Protein AF-A0AAD8N9C3-F1 (afdb_monomer)

Mean predicted aligned error: 15.21 Å

Organism: Tagetes erecta (NCBI:txid13708)

InterPro domains:
  IPR021099 Plant organelle RNA recognition domain [PF11955] (2-70)
  IPR045040 PORR family [PTHR31476] (2-99)

Secondary structure (DSSP, 8-state):
--GGGGTTTTT--TTHHHHHHH-TTTEEEEEETTEEEEEEGGGEETTEESS--HHHHHHHHHHHHHHHHHHHHHHHHHHHHHHHHHHTT------------------------STTSHHHHHHHHHHHHH----

pLDDT: mean 74.78, std 17.86, range [31.55, 95.94]

Foldseek 3Di:
DDPVVCCVVVVNDPPNVVVCVVCVPQWDWDQDPNDIDIDGPVQDDVPHGPDDDPVNVVVVVVVVVLVVLQVVVVVVVVVVVVVVCVVVVVDDDDDDDDDDDDDDDPPPDDDPPGCVPPVNVVVSVCVVPVPDDD

Solvent-accessible surface area (backbone atoms only — not comparable to full-atom values): 8644 Å² total; per-residue (Å²): 137,65,74,77,79,44,29,75,83,68,70,47,61,95,59,47,71,58,53,49,70,75,41,58,88,51,44,46,77,45,77,55,95,89,43,78,47,78,43,59,50,85,50,36,62,83,95,42,64,72,75,71,52,71,69,53,53,52,51,51,54,50,50,51,54,53,52,52,54,48,54,52,51,53,52,54,51,51,53,53,52,52,50,52,38,60,75,68,65,65,74,77,84,77,84,86,82,86,90,80,92,73,93,74,79,86,82,77,84,88,72,77,81,46,73,76,35,71,66,53,32,50,51,51,54,44,58,74,70,64,68,70,76,134

Structure (mmCIF, N/CA/C/O backbone):
data_AF-A0AAD8N9C3-F1
#
_entry.id   AF-A0AAD8N9C3-F1
#
loop_
_atom_site.group_PDB
_atom_site.id
_atom_site.type_symbol
_atom_site.label_atom_id
_atom_site.label_alt_id
_atom_site.label_comp_id
_atom_site.label_asym_id
_atom_site.label_entity_id
_atom_site.label_seq_id
_atom_site.pdbx_PDB_ins_code
_atom_site.Cartn_x
_atom_site.Cartn_y
_atom_site.Cartn_z
_atom_site.occupancy
_atom_site.B_iso_or_equiv
_atom_site.auth_seq_id
_atom_site.auth_comp_id
_atom_site.auth_asym_id
_atom_site.auth_atom_id
_atom_site.pdbx_PDB_model_num
ATOM 1 N N . MET A 1 1 ? 12.281 7.939 3.004 1.00 51.22 1 MET A N 1
ATOM 2 C CA . MET A 1 1 ? 13.304 7.010 2.466 1.00 51.22 1 MET A CA 1
ATOM 3 C C . MET A 1 1 ? 13.494 7.283 0.982 1.00 51.22 1 MET A C 1
ATOM 5 O O . MET A 1 1 ? 12.493 7.450 0.300 1.00 51.22 1 MET A O 1
ATOM 9 N N . LYS A 1 2 ? 14.732 7.353 0.472 1.00 61.28 2 LYS A N 1
ATOM 10 C CA . LYS A 1 2 ? 14.985 7.456 -0.980 1.00 61.28 2 LYS A CA 1
ATOM 11 C C . LYS A 1 2 ? 15.145 6.051 -1.570 1.00 61.28 2 LYS A C 1
ATOM 13 O O . LYS A 1 2 ? 15.905 5.258 -1.023 1.00 61.28 2 LYS A O 1
ATOM 18 N N . LEU A 1 3 ? 14.498 5.777 -2.705 1.00 64.44 3 LEU A N 1
ATOM 19 C CA . LEU A 1 3 ? 14.579 4.497 -3.435 1.00 64.44 3 LEU A CA 1
ATOM 20 C C . LEU A 1 3 ? 16.031 4.063 -3.729 1.00 64.44 3 LEU A C 1
ATOM 22 O O . LEU A 1 3 ? 16.336 2.878 -3.790 1.00 64.44 3 LEU A O 1
ATOM 26 N N . GLY A 1 4 ? 16.951 5.030 -3.831 1.00 66.88 4 GLY A N 1
ATOM 27 C CA . GLY A 1 4 ? 18.382 4.788 -4.014 1.00 66.88 4 GLY A CA 1
ATOM 28 C C . GLY A 1 4 ? 19.054 3.956 -2.915 1.00 66.88 4 GLY A C 1
ATOM 29 O O . GLY A 1 4 ? 20.029 3.279 -3.216 1.00 66.88 4 GLY A O 1
ATOM 30 N N . HIS A 1 5 ? 18.539 3.972 -1.679 1.00 75.06 5 HIS A N 1
ATOM 31 C CA . HIS A 1 5 ? 19.138 3.223 -0.567 1.00 75.06 5 HIS A CA 1
ATOM 32 C C . HIS A 1 5 ? 18.880 1.718 -0.630 1.00 75.06 5 HIS A C 1
ATOM 34 O O . HIS A 1 5 ? 19.613 0.981 0.009 1.00 75.06 5 HIS A O 1
ATOM 40 N N . PHE A 1 6 ? 17.876 1.282 -1.396 1.00 72.88 6 PHE A N 1
ATOM 41 C CA . PHE A 1 6 ? 17.481 -0.125 -1.486 1.00 72.88 6 PHE A CA 1
ATOM 42 C C . PHE A 1 6 ? 17.798 -0.753 -2.845 1.00 72.88 6 PHE A C 1
ATOM 44 O O . PHE A 1 6 ? 17.250 -1.793 -3.206 1.00 72.88 6 PHE A O 1
ATOM 51 N N . LYS A 1 7 ? 18.648 -0.106 -3.654 1.00 78.50 7 LYS A N 1
ATOM 52 C CA . LYS A 1 7 ? 18.969 -0.614 -4.994 1.00 78.50 7 LYS A CA 1
ATOM 53 C C . LYS A 1 7 ? 19.575 -2.014 -4.947 1.00 78.50 7 LYS A C 1
ATOM 55 O O . LYS A 1 7 ? 19.265 -2.819 -5.812 1.00 78.50 7 LYS A O 1
ATOM 60 N N . ARG A 1 8 ? 20.413 -2.305 -3.949 1.00 80.25 8 ARG A N 1
ATOM 61 C CA . ARG A 1 8 ? 21.049 -3.618 -3.803 1.00 80.25 8 ARG A CA 1
ATOM 62 C C . ARG A 1 8 ? 20.043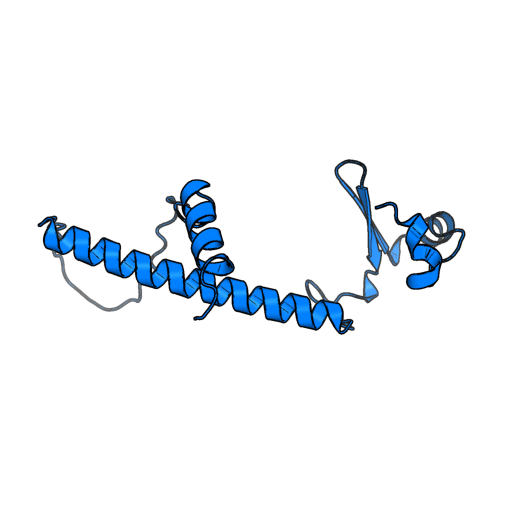 -4.662 -3.330 1.00 80.25 8 ARG A C 1
ATOM 64 O O . ARG A 1 8 ? 20.000 -5.755 -3.870 1.00 80.25 8 ARG A O 1
ATOM 71 N N . GLU A 1 9 ? 19.221 -4.297 -2.358 1.00 80.31 9 GLU A N 1
ATOM 72 C CA . GLU A 1 9 ? 18.236 -5.165 -1.720 1.00 80.31 9 GLU A CA 1
ATOM 73 C C . GLU A 1 9 ? 17.128 -5.571 -2.706 1.00 80.31 9 GLU A C 1
ATOM 75 O O . GLU A 1 9 ? 16.722 -6.728 -2.738 1.00 80.31 9 GLU A O 1
ATOM 80 N N . PHE A 1 10 ? 16.703 -4.652 -3.579 1.00 75.44 10 PHE A N 1
ATOM 81 C CA . PHE A 1 10 ? 15.730 -4.920 -4.644 1.00 75.44 10 PHE A CA 1
ATOM 82 C C . PHE A 1 10 ? 16.367 -5.295 -5.990 1.00 75.44 10 PHE A C 1
ATOM 84 O O . PHE A 1 10 ? 15.661 -5.354 -6.994 1.00 75.44 10 PHE A O 1
ATOM 91 N N . HIS A 1 11 ? 17.687 -5.513 -6.035 1.00 81.00 11 HIS A N 1
ATOM 92 C CA . HIS A 1 11 ? 18.432 -5.836 -7.261 1.00 81.00 11 HIS A CA 1
ATOM 93 C C . HIS A 1 11 ? 18.131 -4.875 -8.430 1.00 81.00 11 HIS A C 1
ATOM 95 O O . HIS A 1 11 ? 18.100 -5.259 -9.601 1.00 81.00 11 HIS A O 1
ATOM 101 N N . LEU A 1 12 ? 17.883 -3.600 -8.114 1.00 81.31 12 LEU A N 1
ATOM 102 C CA . LEU A 1 12 ? 17.512 -2.594 -9.097 1.00 81.31 12 LEU A CA 1
ATOM 103 C C . LEU A 1 12 ? 18.739 -2.167 -9.911 1.00 81.31 12 LEU A C 1
ATOM 105 O O . LEU A 1 12 ? 19.797 -1.894 -9.334 1.00 81.31 12 LEU A O 1
ATOM 109 N N . PRO A 1 13 ? 18.597 -1.992 -11.236 1.00 82.12 13 PRO A N 1
ATOM 110 C CA . PRO A 1 13 ? 19.678 -1.492 -12.071 1.00 82.12 13 PRO A CA 1
ATOM 111 C C . PRO A 1 13 ? 20.175 -0.122 -11.597 1.00 82.12 13 PRO A C 1
ATOM 113 O O . PRO A 1 13 ? 19.382 0.762 -11.251 1.00 82.12 13 PRO A O 1
ATOM 116 N N . GLU A 1 14 ? 21.489 0.117 -11.678 1.00 80.38 14 GLU A N 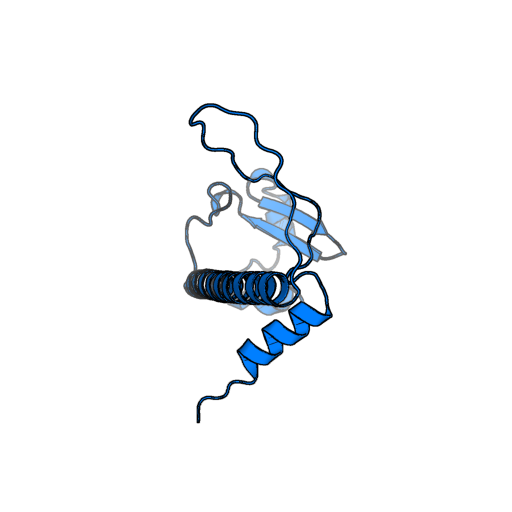1
ATOM 117 C CA . GLU A 1 14 ? 22.076 1.424 -11.342 1.00 80.38 14 GLU A CA 1
ATOM 118 C C . GLU A 1 14 ? 21.392 2.569 -12.103 1.00 80.38 14 GLU A C 1
ATOM 120 O O . GLU A 1 14 ? 21.110 3.625 -11.524 1.00 80.38 14 GLU A O 1
ATOM 125 N N . LYS A 1 15 ? 21.047 2.304 -13.371 1.00 83.88 15 LYS A N 1
ATOM 126 C CA . LYS A 1 15 ? 20.380 3.211 -14.312 1.00 83.88 15 LYS A CA 1
ATOM 127 C C . LYS A 1 15 ? 18.877 2.930 -14.450 1.00 83.88 15 LYS A C 1
ATOM 129 O O . LYS A 1 15 ? 18.364 2.898 -15.567 1.00 83.88 15 LYS A O 1
ATOM 134 N N . LEU A 1 16 ? 18.160 2.761 -13.336 1.00 82.12 16 LEU A N 1
ATOM 135 C CA . LEU A 1 16 ? 16.703 2.543 -13.331 1.00 82.12 16 LEU A CA 1
ATOM 136 C C . LEU A 1 16 ? 15.946 3.533 -14.238 1.00 82.12 16 LEU A C 1
ATOM 138 O O . LEU A 1 16 ? 15.118 3.118 -15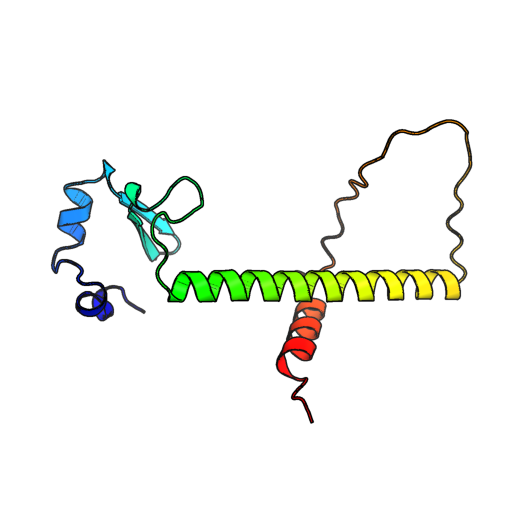.036 1.00 82.12 16 LEU A O 1
ATOM 142 N N . ASN A 1 17 ? 16.296 4.822 -14.207 1.00 83.19 17 ASN A N 1
ATOM 143 C CA . ASN A 1 17 ? 15.653 5.842 -15.048 1.00 83.19 17 ASN A CA 1
ATOM 144 C C . ASN A 1 17 ? 15.748 5.528 -16.552 1.00 83.19 17 ASN A C 1
ATOM 146 O O . ASN A 1 17 ? 14.795 5.749 -17.290 1.00 83.19 17 ASN A O 1
ATOM 150 N N . VAL A 1 18 ? 16.881 4.982 -17.007 1.00 86.75 18 VAL A N 1
ATOM 151 C CA . VAL A 1 18 ? 17.081 4.606 -18.415 1.00 86.75 18 VAL A CA 1
ATOM 152 C C . VAL A 1 18 ? 16.215 3.401 -18.776 1.00 86.75 18 VAL A C 1
ATOM 154 O O . VAL A 1 18 ? 15.640 3.373 -19.860 1.00 86.75 18 VAL A O 1
ATOM 157 N N . LEU A 1 19 ? 16.075 2.432 -17.865 1.00 85.44 19 LEU A N 1
ATOM 158 C CA . LEU A 1 19 ? 15.196 1.274 -18.050 1.00 85.44 19 LEU A CA 1
ATOM 159 C C . LEU A 1 19 ? 13.732 1.709 -18.226 1.00 85.44 19 LEU A C 1
ATOM 161 O O . LEU A 1 19 ? 13.069 1.263 -19.160 1.00 85.44 19 LEU A O 1
ATOM 165 N N . LEU A 1 20 ? 13.258 2.615 -17.364 1.00 86.75 20 LEU A N 1
ATOM 166 C CA . LEU A 1 20 ? 11.882 3.120 -17.402 1.00 86.75 20 LEU A CA 1
ATOM 167 C C . LEU A 1 20 ? 11.581 3.868 -18.703 1.00 86.75 20 LEU A C 1
ATOM 169 O O . LEU A 1 20 ? 10.519 3.676 -19.287 1.00 86.75 20 LEU A O 1
ATOM 173 N N . LEU A 1 21 ? 12.528 4.679 -19.185 1.00 86.62 21 LEU A N 1
ATOM 174 C CA . LEU A 1 21 ? 12.388 5.406 -20.451 1.00 86.62 21 LEU A CA 1
ATOM 175 C C . LEU A 1 21 ? 12.450 4.484 -21.673 1.00 86.62 21 LEU A C 1
ATOM 177 O O . LEU A 1 21 ? 11.789 4.750 -22.672 1.00 86.62 21 LEU A O 1
ATOM 181 N N . LYS A 1 22 ? 13.236 3.405 -21.606 1.00 90.25 22 LYS A N 1
ATOM 182 C CA . LYS A 1 22 ? 13.383 2.448 -22.708 1.00 90.25 22 LYS A CA 1
ATOM 183 C C . LYS A 1 22 ? 12.137 1.579 -22.897 1.00 90.25 22 LYS A C 1
ATOM 185 O O . LYS A 1 22 ? 11.844 1.181 -24.021 1.00 90.25 22 LYS A O 1
ATOM 190 N N . HIS A 1 23 ? 11.408 1.291 -21.818 1.00 88.31 23 HIS A N 1
ATOM 191 C CA . HIS A 1 23 ? 10.259 0.383 -21.832 1.00 88.31 23 HIS A CA 1
ATOM 192 C C . HIS A 1 23 ? 9.019 0.980 -21.139 1.00 88.31 23 HIS A C 1
ATOM 194 O O . HIS A 1 23 ? 8.538 0.432 -20.145 1.00 88.31 23 HIS A O 1
ATOM 200 N N . PRO A 1 24 ? 8.443 2.075 -21.669 1.00 85.56 24 PRO A N 1
ATOM 201 C CA . PRO A 1 24 ? 7.322 2.763 -21.025 1.00 85.56 24 PRO A CA 1
ATOM 202 C C . PRO A 1 24 ? 6.036 1.921 -20.968 1.00 85.56 24 PRO A C 1
ATOM 204 O O . PRO A 1 24 ? 5.180 2.174 -20.129 1.00 85.56 24 PRO A O 1
ATOM 207 N N . GLY A 1 25 ? 5.890 0.916 -21.839 1.00 87.25 25 GLY A N 1
ATOM 208 C CA . GLY A 1 25 ? 4.715 0.036 -21.876 1.00 87.25 25 GLY A CA 1
ATOM 209 C C . GLY A 1 25 ? 4.689 -1.042 -20.789 1.00 87.25 25 GLY A C 1
ATOM 210 O O . GLY A 1 25 ? 3.626 -1.588 -20.518 1.00 87.25 25 GLY A O 1
ATOM 211 N N . ILE A 1 26 ? 5.831 -1.328 -20.158 1.00 90.56 26 ILE A N 1
ATOM 212 C CA . ILE A 1 26 ? 5.965 -2.365 -19.120 1.00 90.56 26 ILE A CA 1
ATOM 213 C C . ILE A 1 26 ? 5.653 -1.786 -17.736 1.00 90.56 26 ILE A C 1
ATOM 215 O O . ILE A 1 26 ? 5.127 -2.470 -16.856 1.00 90.56 26 ILE A O 1
ATOM 219 N N . PHE A 1 27 ? 5.944 -0.500 -17.544 1.00 90.00 27 PHE A N 1
ATOM 220 C CA . PHE A 1 27 ? 5.793 0.168 -16.263 1.00 90.00 27 PHE A CA 1
ATOM 221 C C . PHE A 1 27 ? 4.607 1.128 -16.260 1.00 90.00 27 PHE A C 1
ATOM 223 O O . PHE A 1 27 ? 4.227 1.732 -17.263 1.00 90.00 27 PHE A O 1
ATOM 230 N N . TYR A 1 28 ? 4.010 1.295 -15.093 1.00 89.12 28 TYR A N 1
ATOM 231 C CA . TYR A 1 28 ? 3.175 2.439 -14.787 1.00 89.12 28 TYR A CA 1
ATOM 232 C C . TYR A 1 28 ? 3.963 3.359 -13.859 1.00 89.12 28 TYR A C 1
ATOM 234 O O . TYR A 1 28 ? 4.505 2.909 -12.850 1.00 89.12 28 TYR A O 1
ATOM 242 N N . VAL A 1 29 ? 4.069 4.634 -14.227 1.00 87.94 29 VAL A N 1
ATOM 243 C CA . VAL A 1 29 ? 4.838 5.629 -13.475 1.00 87.94 29 VAL A CA 1
ATOM 244 C C . VAL A 1 29 ? 3.903 6.757 -13.080 1.00 87.94 29 VAL A C 1
ATOM 246 O O . VAL A 1 29 ? 3.280 7.378 -13.937 1.00 87.94 29 VAL A O 1
ATOM 249 N N . THR A 1 30 ? 3.826 7.040 -11.784 1.00 88.38 30 THR A N 1
ATOM 250 C CA . THR A 1 30 ? 3.098 8.198 -11.262 1.00 88.38 30 THR A CA 1
ATOM 251 C C . THR A 1 30 ? 4.047 9.124 -10.536 1.00 88.38 30 THR A C 1
ATOM 253 O O . THR A 1 30 ? 5.029 8.689 -9.937 1.00 88.38 30 THR A O 1
ATOM 256 N N . ASN A 1 31 ? 3.740 10.415 -10.578 1.00 89.12 31 ASN A N 1
ATOM 257 C CA . ASN A 1 31 ? 4.369 11.411 -9.731 1.00 89.12 31 ASN A CA 1
ATOM 258 C C . ASN A 1 31 ? 3.268 12.065 -8.903 1.00 89.12 31 ASN A C 1
ATOM 260 O O . ASN A 1 31 ? 2.493 12.871 -9.419 1.00 89.12 31 ASN A O 1
ATOM 264 N N . LYS A 1 32 ? 3.174 11.683 -7.629 1.00 88.88 32 LYS A N 1
ATOM 265 C CA . LYS A 1 32 ? 2.223 12.275 -6.688 1.00 88.88 32 LYS A CA 1
ATOM 266 C C . LYS A 1 32 ? 3.005 12.879 -5.533 1.00 88.88 32 LYS A C 1
ATOM 268 O O . LYS A 1 32 ? 3.807 12.188 -4.917 1.00 88.88 32 LYS A O 1
ATOM 273 N N . TYR A 1 33 ? 2.783 14.159 -5.240 1.00 89.75 33 TYR A N 1
ATOM 274 C CA . TYR A 1 33 ? 3.461 14.868 -4.144 1.00 89.75 33 TYR A CA 1
ATOM 275 C C . TYR A 1 33 ? 4.997 14.728 -4.167 1.00 89.75 33 TYR A C 1
ATOM 277 O O . TYR A 1 33 ? 5.613 14.505 -3.130 1.00 89.75 33 TYR A O 1
ATOM 285 N N . GLN A 1 34 ? 5.617 14.826 -5.351 1.00 83.88 34 GLN A N 1
ATOM 286 C CA . GLN A 1 34 ? 7.065 14.632 -5.560 1.00 83.88 34 GLN A CA 1
ATOM 287 C C . GLN A 1 34 ? 7.577 13.206 -5.277 1.00 83.88 34 GLN A C 1
ATOM 289 O O . GLN A 1 34 ? 8.787 12.968 -5.268 1.00 83.88 34 GLN A O 1
ATOM 294 N N . ILE A 1 35 ? 6.676 12.241 -5.085 1.00 83.62 35 ILE A N 1
ATOM 295 C CA . ILE A 1 35 ? 6.998 10.824 -4.951 1.00 83.62 35 ILE A CA 1
ATOM 296 C C . ILE A 1 35 ? 6.740 10.151 -6.295 1.00 83.62 35 ILE A C 1
ATOM 298 O O . ILE A 1 35 ? 5.602 10.062 -6.763 1.00 83.62 35 ILE A O 1
ATOM 302 N N . TYR A 1 36 ? 7.819 9.654 -6.895 1.00 83.81 36 TYR A N 1
ATOM 303 C CA . TYR A 1 36 ? 7.742 8.798 -8.069 1.00 83.81 36 TYR A CA 1
ATOM 304 C C . TYR A 1 36 ? 7.428 7.370 -7.632 1.00 83.81 36 TYR A C 1
ATOM 306 O O . TYR A 1 36 ? 8.234 6.741 -6.945 1.00 83.81 36 TYR A O 1
ATOM 314 N N . THR A 1 37 ? 6.265 6.869 -8.038 1.00 86.56 37 THR A N 1
ATOM 315 C CA . THR A 1 37 ? 5.878 5.468 -7.841 1.00 86.56 37 THR A CA 1
ATOM 316 C C . THR A 1 37 ? 5.968 4.755 -9.176 1.00 86.56 37 THR A C 1
ATOM 318 O O . THR A 1 37 ? 5.417 5.226 -10.169 1.00 86.56 37 THR A O 1
ATOM 321 N N . VAL A 1 38 ? 6.668 3.627 -9.195 1.00 86.31 38 VAL A N 1
ATOM 322 C CA . VAL A 1 38 ? 6.840 2.792 -10.382 1.00 86.31 38 VAL A CA 1
ATOM 323 C C . VAL A 1 38 ? 6.250 1.426 -10.080 1.00 86.31 38 VAL A C 1
ATOM 325 O O . VAL A 1 38 ? 6.597 0.814 -9.073 1.00 86.31 38 VAL A O 1
ATOM 328 N N . LEU A 1 39 ? 5.366 0.961 -10.953 1.00 88.25 39 LEU A N 1
ATOM 329 C CA . LEU A 1 39 ? 4.684 -0.324 -10.853 1.00 88.25 39 LEU A CA 1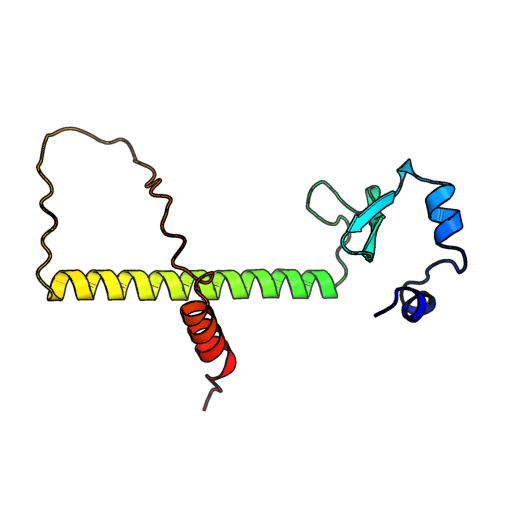
ATOM 330 C C . LEU A 1 39 ? 4.965 -1.137 -12.116 1.00 88.25 39 LEU A C 1
ATOM 332 O O . LEU A 1 39 ? 4.921 -0.596 -13.221 1.00 88.25 39 LEU A O 1
ATOM 336 N N . LEU A 1 40 ? 5.249 -2.428 -11.957 1.00 89.56 40 LEU A N 1
ATOM 337 C CA . LEU A 1 40 ? 5.364 -3.366 -13.071 1.00 89.56 40 LEU A CA 1
ATOM 338 C C . LEU A 1 40 ? 3.959 -3.809 -13.476 1.00 89.56 40 LEU A C 1
ATOM 340 O O . LEU A 1 40 ? 3.291 -4.461 -12.683 1.00 89.56 40 LEU A O 1
ATOM 344 N N . ARG A 1 41 ? 3.505 -3.470 -14.686 1.00 90.62 41 ARG A N 1
ATOM 345 C CA . ARG A 1 41 ? 2.132 -3.775 -15.124 1.00 90.62 41 ARG A CA 1
ATOM 346 C C . ARG A 1 41 ? 1.857 -5.275 -15.159 1.00 90.62 41 ARG A C 1
ATOM 348 O O . ARG A 1 41 ? 0.817 -5.701 -14.687 1.00 90.62 41 ARG A O 1
ATOM 355 N N . GLU A 1 42 ? 2.811 -6.059 -15.653 1.00 90.69 42 GLU A N 1
ATOM 356 C CA . GLU A 1 42 ? 2.695 -7.523 -15.744 1.00 90.69 42 GLU A CA 1
ATOM 357 C C . GLU A 1 42 ? 2.729 -8.220 -14.380 1.00 90.69 42 GLU A C 1
ATOM 359 O O . GLU A 1 42 ? 2.288 -9.356 -14.254 1.00 90.69 42 GLU A O 1
ATOM 364 N N . GLY A 1 43 ? 3.222 -7.537 -13.343 1.00 90.25 43 GLY A N 1
ATOM 365 C CA . GLY A 1 43 ? 3.220 -8.068 -11.984 1.00 90.25 43 GLY A CA 1
ATOM 366 C C . GLY A 1 43 ? 1.830 -8.089 -11.350 1.00 90.25 43 GLY A C 1
ATOM 367 O O . GLY A 1 43 ? 1.674 -8.681 -10.287 1.00 90.25 43 GLY A O 1
ATOM 368 N N . TYR A 1 44 ? 0.831 -7.457 -11.973 1.00 91.31 44 TYR A N 1
ATOM 369 C CA . TYR A 1 44 ? -0.520 -7.333 -11.438 1.00 91.31 44 TYR A CA 1
ATOM 370 C C . TYR A 1 44 ? -1.563 -7.880 -12.414 1.00 91.31 44 TYR A C 1
ATOM 372 O O . TYR A 1 44 ? -1.514 -7.626 -13.616 1.00 91.31 44 TYR A O 1
ATOM 380 N N . ASN A 1 45 ? -2.556 -8.577 -11.868 1.00 91.75 45 ASN A N 1
ATOM 381 C CA . ASN A 1 45 ? -3.787 -8.930 -12.556 1.00 91.75 45 ASN A CA 1
ATOM 382 C C . ASN A 1 45 ? -4.932 -8.110 -11.947 1.00 91.75 45 ASN A C 1
ATOM 384 O O . ASN A 1 45 ? -5.497 -8.463 -10.912 1.00 91.75 45 ASN A O 1
ATOM 388 N N . GLY A 1 46 ? -5.227 -6.957 -12.553 1.00 88.25 46 GLY A N 1
ATOM 389 C CA . GLY A 1 46 ? -6.170 -5.993 -11.985 1.00 88.25 46 GLY A CA 1
ATOM 390 C C . GLY A 1 46 ? -5.656 -5.419 -10.652 1.00 88.25 46 GLY A C 1
ATOM 391 O O . GLY A 1 46 ? -4.563 -4.848 -10.640 1.00 88.25 46 GLY A O 1
ATOM 392 N N . PRO A 1 47 ? -6.417 -5.520 -9.543 1.00 87.62 47 PRO A N 1
ATOM 393 C CA . PRO A 1 47 ? -5.988 -5.021 -8.236 1.00 87.62 47 PRO A CA 1
ATOM 394 C C . PRO A 1 47 ? -5.029 -5.969 -7.494 1.00 87.62 47 PRO A C 1
ATOM 396 O O . PRO A 1 47 ? -4.460 -5.575 -6.476 1.00 87.62 47 PRO A O 1
ATOM 399 N N . GLU A 1 48 ? -4.842 -7.201 -7.972 1.00 89.50 48 GLU A N 1
ATOM 400 C CA . GLU A 1 48 ? -4.079 -8.231 -7.267 1.00 89.50 48 GLU A CA 1
ATOM 401 C C . GLU A 1 48 ? -2.675 -8.411 -7.845 1.00 89.50 48 GLU A C 1
ATOM 403 O O . GLU A 1 48 ? -2.468 -8.370 -9.057 1.00 89.50 48 GLU A O 1
ATOM 408 N N . LEU A 1 49 ? -1.698 -8.633 -6.964 1.00 91.75 49 LEU A N 1
ATOM 409 C CA . LEU A 1 49 ? -0.328 -8.960 -7.347 1.00 91.75 49 LEU A CA 1
ATOM 410 C C . LEU A 1 49 ? -0.242 -10.449 -7.715 1.00 91.75 49 LEU A C 1
ATOM 412 O O . LEU A 1 49 ? -0.669 -11.296 -6.931 1.00 91.75 49 LEU A O 1
ATOM 416 N N . VAL A 1 50 ? 0.329 -10.754 -8.882 1.00 93.06 50 VAL A N 1
ATOM 417 C CA . VAL A 1 50 ? 0.432 -12.122 -9.421 1.00 93.06 50 VAL A CA 1
ATOM 418 C C . VAL A 1 50 ? 1.313 -13.002 -8.533 1.00 93.06 50 VAL A C 1
ATOM 420 O O . VAL A 1 50 ? 0.943 -14.130 -8.218 1.00 93.06 50 VAL A O 1
ATOM 423 N N . GLU A 1 51 ? 2.457 -12.479 -8.089 1.00 92.00 51 GLU A N 1
ATOM 424 C CA . GLU A 1 51 ? 3.377 -13.168 -7.182 1.00 92.00 51 GLU A CA 1
ATOM 425 C C . GLU A 1 51 ? 3.551 -12.348 -5.902 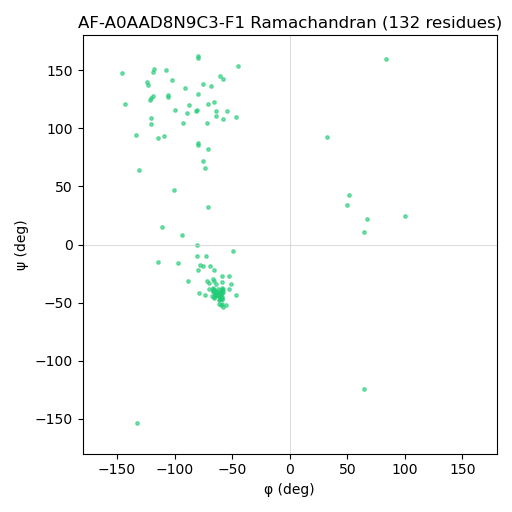1.00 92.00 51 GLU A C 1
ATOM 427 O O . GLU A 1 51 ? 4.156 -11.274 -5.903 1.00 92.00 51 GLU A O 1
ATOM 432 N N . LYS A 1 52 ? 2.981 -12.841 -4.798 1.00 91.88 52 LYS A N 1
ATOM 433 C CA . LYS A 1 52 ? 3.032 -12.158 -3.504 1.00 91.88 52 LYS A CA 1
ATOM 434 C C . LYS A 1 52 ? 4.287 -12.541 -2.732 1.00 9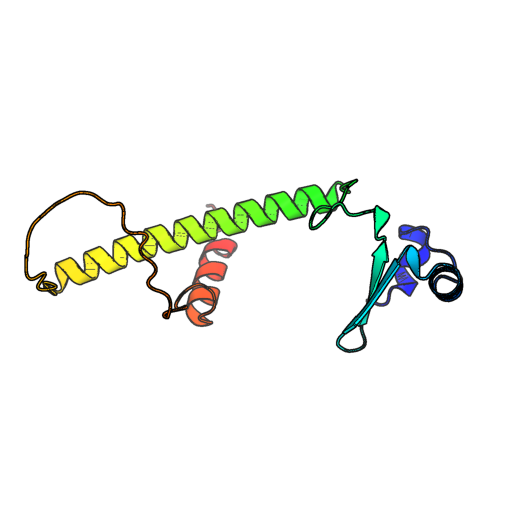1.88 52 LYS A C 1
ATOM 436 O O . LYS A 1 52 ? 4.465 -13.694 -2.351 1.00 91.88 52 LYS A O 1
ATOM 441 N N . ASP A 1 53 ? 5.101 -11.539 -2.421 1.00 89.56 53 ASP A N 1
ATOM 442 C CA . ASP A 1 53 ? 6.178 -11.677 -1.442 1.00 89.56 53 ASP A CA 1
ATOM 443 C C . ASP A 1 53 ? 5.599 -12.051 -0.057 1.00 89.56 53 ASP A C 1
ATOM 445 O O . ASP A 1 53 ? 4.519 -11.559 0.302 1.00 89.56 53 ASP A O 1
ATOM 449 N N . PRO A 1 54 ? 6.286 -12.875 0.758 1.00 93.88 54 PRO A N 1
ATOM 450 C CA . PRO A 1 54 ? 5.816 -13.243 2.094 1.00 93.88 54 PRO A CA 1
ATOM 451 C C . PRO A 1 54 ? 5.426 -12.047 2.972 1.00 93.88 54 PRO A C 1
ATOM 453 O O . PRO A 1 54 ? 4.468 -12.134 3.741 1.00 93.88 54 PRO A O 1
ATOM 456 N N . LEU A 1 55 ? 6.115 -10.910 2.839 1.00 90.81 55 LEU A N 1
ATOM 457 C CA . LEU A 1 55 ? 5.790 -9.691 3.574 1.00 90.81 55 LEU A CA 1
ATOM 458 C C . LEU A 1 55 ? 4.438 -9.106 3.148 1.00 90.81 55 LEU A C 1
ATOM 460 O O . LEU A 1 55 ? 3.685 -8.618 3.992 1.00 90.81 55 LEU A O 1
ATOM 464 N N . VAL A 1 56 ? 4.113 -9.174 1.855 1.00 90.69 56 VAL A N 1
ATOM 465 C CA . VAL A 1 56 ? 2.807 -8.748 1.329 1.00 90.69 56 VAL A CA 1
ATOM 466 C C . VAL A 1 56 ? 1.710 -9.651 1.880 1.00 90.69 56 VAL A C 1
ATOM 468 O O . VAL A 1 56 ? 0.709 -9.146 2.371 1.00 90.69 56 VAL A O 1
ATOM 471 N N . VAL A 1 57 ? 1.933 -10.967 1.915 1.00 94.12 57 VAL A N 1
ATOM 472 C CA . VAL A 1 57 ? 0.967 -11.922 2.485 1.00 94.12 57 VAL A CA 1
ATOM 473 C C . VAL A 1 57 ? 0.686 -11.633 3.963 1.00 94.12 57 VAL A C 1
ATOM 475 O O . VAL A 1 57 ? -0.466 -11.665 4.393 1.00 94.12 57 VAL A O 1
ATOM 478 N N . VAL A 1 58 ? 1.719 -11.338 4.757 1.00 95.94 58 VAL A N 1
ATOM 479 C CA . VAL A 1 58 ? 1.542 -10.978 6.175 1.00 95.94 58 VAL A CA 1
ATOM 480 C C . VAL A 1 58 ? 0.787 -9.656 6.317 1.00 95.94 58 VAL A C 1
ATOM 482 O O . VAL A 1 58 ? -0.090 -9.543 7.172 1.00 95.94 58 VAL A O 1
ATOM 485 N N . LYS A 1 59 ? 1.094 -8.668 5.472 1.00 93.44 59 LYS A N 1
ATOM 486 C CA . LYS A 1 59 ? 0.398 -7.378 5.462 1.00 93.44 59 LYS A CA 1
ATOM 487 C C . LYS A 1 59 ? -1.084 -7.534 5.111 1.00 93.44 59 LYS A C 1
ATOM 489 O O . LYS A 1 59 ? -1.906 -6.895 5.762 1.00 93.44 59 LYS A O 1
ATOM 494 N N . ASP A 1 60 ? -1.413 -8.371 4.131 1.00 92.25 60 ASP A N 1
ATOM 495 C CA . ASP A 1 60 ? -2.794 -8.639 3.721 1.00 92.25 60 ASP A CA 1
ATOM 496 C C . ASP A 1 60 ? -3.585 -9.255 4.886 1.00 92.25 60 ASP A C 1
ATOM 498 O O . ASP A 1 60 ? -4.593 -8.692 5.305 1.00 92.25 60 ASP A O 1
ATOM 502 N N . LYS A 1 61 ? -3.049 -10.314 5.513 1.00 94.75 61 LYS A N 1
ATOM 503 C CA . LYS A 1 61 ? -3.657 -10.952 6.699 1.00 94.75 61 LYS A CA 1
ATOM 504 C C . LYS A 1 61 ? -3.836 -9.987 7.866 1.00 94.75 61 LYS A C 1
ATOM 506 O O . LYS A 1 61 ? -4.843 -10.017 8.565 1.00 94.75 61 LYS A O 1
ATOM 511 N N . PHE A 1 62 ? -2.846 -9.130 8.104 1.00 94.12 62 PHE A N 1
ATOM 512 C CA . PHE A 1 62 ? -2.960 -8.103 9.132 1.00 94.12 62 PHE A CA 1
ATOM 513 C C . PHE A 1 62 ? -4.073 -7.103 8.796 1.00 94.12 62 PHE A C 1
ATOM 515 O O . PHE A 1 62 ? -4.831 -6.710 9.677 1.00 94.12 62 PHE A O 1
ATOM 522 N N . GLY A 1 63 ? -4.201 -6.716 7.526 1.00 91.31 63 GLY A N 1
ATOM 523 C CA . GLY A 1 63 ? -5.290 -5.870 7.045 1.00 91.31 63 GLY A CA 1
ATOM 524 C C . GLY A 1 63 ? -6.669 -6.488 7.282 1.00 91.31 63 GLY A C 1
ATOM 525 O O . GLY A 1 63 ? -7.551 -5.797 7.788 1.00 91.31 63 GLY A O 1
ATOM 526 N N . GLU A 1 64 ? -6.831 -7.777 6.987 1.00 92.50 64 GLU A N 1
ATOM 527 C CA . GLU A 1 64 ? -8.065 -8.536 7.241 1.00 92.50 64 GLU A CA 1
ATOM 528 C C . GLU A 1 64 ? -8.428 -8.530 8.734 1.00 92.50 64 GLU A C 1
ATOM 530 O O . GLU A 1 64 ? -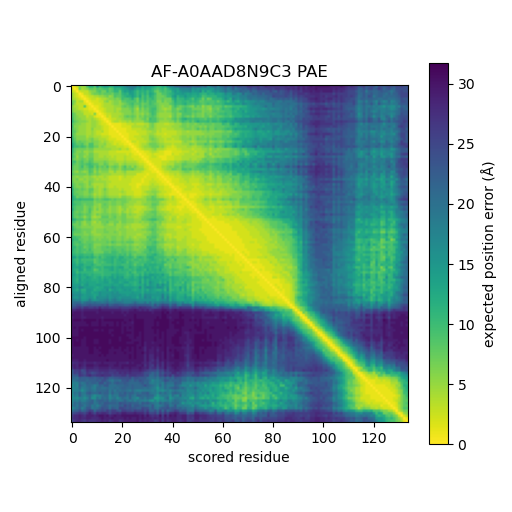9.520 -8.101 9.103 1.00 92.50 64 GLU A O 1
ATOM 535 N N . LEU A 1 65 ? -7.479 -8.877 9.612 1.00 91.69 65 LEU A N 1
ATOM 536 C CA . LEU A 1 65 ? -7.691 -8.865 11.067 1.00 91.69 65 LEU A CA 1
ATOM 537 C C . LEU A 1 65 ? -8.088 -7.480 11.597 1.00 91.69 65 LEU A C 1
ATOM 539 O O . LEU A 1 65 ? -8.948 -7.353 12.469 1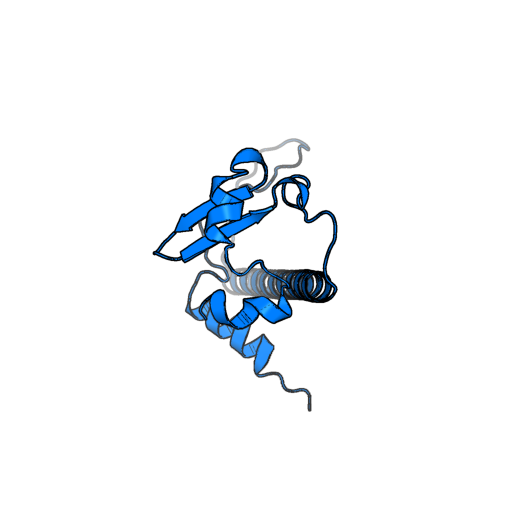.00 91.69 65 LEU A O 1
ATOM 543 N N . MET A 1 66 ? -7.476 -6.421 11.066 1.00 88.00 66 MET A N 1
ATOM 544 C CA . MET A 1 66 ? -7.812 -5.045 11.436 1.00 88.00 66 MET A CA 1
ATOM 545 C C . MET A 1 66 ? -9.236 -4.667 11.015 1.00 88.00 66 MET A C 1
ATOM 547 O O . MET A 1 66 ? -9.932 -3.977 11.765 1.00 88.00 66 MET A O 1
ATOM 551 N N . GLN A 1 67 ? -9.678 -5.109 9.834 1.00 85.50 67 GLN A N 1
ATOM 552 C CA . GLN A 1 67 ? -11.046 -4.892 9.363 1.00 85.50 67 GLN A CA 1
ATOM 553 C C . GLN A 1 67 ? -12.051 -5.666 10.214 1.00 85.50 67 GLN A C 1
ATOM 555 O O . GLN A 1 67 ? -13.049 -5.093 10.645 1.00 85.50 67 GLN A O 1
ATOM 560 N N . GLU A 1 68 ? -11.775 -6.930 10.532 1.00 86.12 68 GLU A N 1
ATOM 561 C CA . GLU A 1 68 ? -12.624 -7.738 11.413 1.00 86.12 68 GLU A CA 1
ATOM 562 C C . GLU A 1 68 ? -12.789 -7.103 12.797 1.00 86.12 68 GLU A C 1
ATOM 564 O O . GLU A 1 68 ? -13.918 -6.949 13.274 1.00 86.12 68 GLU A O 1
ATOM 569 N N . GLY A 1 69 ? -11.684 -6.664 13.410 1.00 85.31 69 GLY A N 1
ATOM 570 C CA . GLY A 1 69 ? -11.710 -5.965 14.694 1.00 85.31 69 GLY A CA 1
ATOM 571 C C . GLY A 1 69 ? -12.536 -4.678 14.639 1.00 85.31 69 GLY A C 1
ATOM 572 O O . GLY A 1 69 ? -13.308 -4.386 15.555 1.00 85.31 69 GLY A O 1
ATOM 573 N N . LEU A 1 70 ? -12.445 -3.933 13.534 1.00 85.38 70 LEU A N 1
ATOM 574 C CA . LEU A 1 70 ? -13.269 -2.748 13.308 1.00 85.38 70 LEU A CA 1
ATOM 575 C C . LEU A 1 70 ? -14.756 -3.094 13.153 1.00 85.38 70 LEU A C 1
ATOM 577 O O . LEU A 1 70 ? -15.608 -2.451 13.768 1.00 85.38 70 LEU A O 1
ATOM 581 N N . HIS A 1 71 ? -15.085 -4.120 12.368 1.00 82.81 71 HIS A N 1
ATOM 582 C CA . HIS A 1 71 ? -16.461 -4.578 12.195 1.00 82.81 71 HIS A CA 1
ATOM 583 C C . HIS A 1 71 ? -17.076 -5.029 13.520 1.00 82.81 71 HIS A C 1
ATOM 585 O O . HIS A 1 71 ? -18.232 -4.716 13.808 1.00 82.81 71 HIS A O 1
ATOM 591 N N . GLU A 1 72 ? -16.317 -5.742 14.351 1.00 85.19 72 GLU A N 1
ATOM 592 C CA . GLU A 1 72 ? -16.777 -6.165 15.668 1.00 85.19 72 GLU A CA 1
ATOM 593 C C . GLU A 1 72 ? -17.005 -4.979 16.611 1.00 85.19 72 GLU A C 1
ATOM 595 O O . GLU A 1 72 ? -18.061 -4.900 17.247 1.00 85.19 72 GLU A O 1
ATOM 600 N N . TYR A 1 73 ? -16.062 -4.034 16.662 1.00 83.94 73 TYR A N 1
ATOM 601 C CA . TYR A 1 73 ? -16.207 -2.802 17.434 1.00 83.94 73 TYR A CA 1
ATOM 602 C C . TYR A 1 73 ? -17.479 -2.044 17.025 1.00 83.94 73 TYR A C 1
ATOM 604 O O . TYR A 1 73 ? -18.342 -1.786 17.868 1.00 83.94 73 TYR A O 1
ATOM 612 N N . ASN A 1 74 ? -17.663 -1.787 15.728 1.00 84.31 74 ASN A N 1
ATOM 613 C CA . ASN A 1 74 ? -18.829 -1.064 15.217 1.00 84.31 74 ASN A CA 1
ATOM 614 C C . ASN A 1 74 ? -20.144 -1.789 15.545 1.00 84.31 74 ASN A C 1
ATOM 616 O O . ASN A 1 74 ? -21.094 -1.153 16.005 1.00 84.31 74 ASN A O 1
ATOM 620 N N . ARG A 1 75 ? -20.200 -3.123 15.400 1.00 84.44 75 ARG A N 1
ATOM 621 C CA . ARG A 1 75 ? -21.388 -3.921 15.762 1.00 84.44 75 ARG A CA 1
ATOM 622 C C . ARG A 1 75 ? -21.731 -3.810 17.246 1.00 84.44 75 ARG A C 1
ATOM 624 O O . ARG A 1 75 ? -22.888 -3.567 17.590 1.00 84.44 75 ARG A O 1
ATOM 631 N N . ARG A 1 76 ? -20.743 -3.957 18.138 1.00 84.06 76 ARG A N 1
ATOM 632 C CA . ARG A 1 76 ? -20.953 -3.828 19.593 1.00 84.06 76 ARG A CA 1
ATOM 633 C C . ARG A 1 76 ? -21.457 -2.435 19.959 1.00 84.06 76 ARG A C 1
ATOM 635 O O . ARG A 1 76 ? -22.410 -2.303 20.725 1.00 84.06 76 ARG A O 1
ATOM 642 N N . HIS A 1 77 ? -20.860 -1.400 19.379 1.00 81.81 77 HIS A N 1
ATOM 643 C CA . HIS A 1 77 ? -21.261 -0.019 19.623 1.00 81.81 77 HIS A CA 1
ATOM 644 C C . HIS A 1 77 ? -22.663 0.294 19.090 1.00 81.81 77 HIS A C 1
ATOM 646 O O . HIS A 1 77 ? -23.446 0.937 19.793 1.00 81.81 77 HIS A O 1
ATOM 652 N N . HIS A 1 78 ? -23.021 -0.223 17.914 1.00 83.00 78 HIS A N 1
ATOM 653 C CA . HIS A 1 78 ? -24.370 -0.101 17.370 1.00 83.00 78 HIS A CA 1
ATOM 654 C C . HIS A 1 78 ? -25.417 -0.711 18.319 1.00 83.00 78 HIS A C 1
ATOM 656 O O . HIS A 1 78 ? -26.398 -0.050 18.668 1.00 83.00 78 HIS A O 1
ATOM 662 N N . MET A 1 79 ? -25.168 -1.925 18.827 1.00 80.69 79 MET A N 1
ATOM 663 C CA . MET A 1 79 ? -26.059 -2.578 19.796 1.00 80.69 79 MET A CA 1
ATOM 664 C C . MET A 1 79 ? -26.212 -1.762 21.090 1.00 80.69 79 MET A C 1
ATOM 666 O O . MET A 1 79 ? -27.331 -1.536 21.553 1.00 80.69 79 MET A O 1
ATOM 670 N N . LEU A 1 80 ? -25.111 -1.244 21.644 1.00 82.81 80 LEU A N 1
ATOM 671 C CA . LEU A 1 80 ? -25.145 -0.393 22.841 1.00 82.81 80 LEU A CA 1
ATOM 672 C C . LEU A 1 80 ? -25.926 0.908 22.612 1.00 82.81 80 LEU A C 1
ATOM 674 O O . LEU A 1 80 ? -26.644 1.374 23.502 1.00 82.81 80 LEU A O 1
ATOM 678 N N . ASN A 1 81 ? -25.801 1.510 21.431 1.00 84.38 81 ASN A N 1
ATOM 679 C CA . ASN A 1 81 ? -26.539 2.718 21.074 1.00 84.38 81 ASN A CA 1
ATOM 680 C C . ASN A 1 81 ? -28.044 2.438 20.960 1.00 84.38 81 ASN A C 1
ATOM 682 O O . ASN A 1 81 ? -28.848 3.222 21.474 1.00 84.38 81 ASN A O 1
ATOM 686 N N . LEU A 1 82 ? -28.434 1.296 20.388 1.00 82.44 82 LEU A N 1
ATOM 687 C CA . LEU A 1 82 ? -29.830 0.865 20.325 1.00 82.44 82 LEU A CA 1
ATOM 688 C C . LEU A 1 82 ? -30.421 0.638 21.726 1.00 82.44 82 LEU A C 1
ATOM 690 O O . LEU A 1 82 ? -31.517 1.118 22.023 1.00 82.44 82 LEU A O 1
ATOM 694 N N . GLU A 1 83 ? -29.683 -0.014 22.628 1.00 83.69 83 GLU A N 1
ATOM 695 C CA . GLU A 1 83 ? -30.111 -0.183 24.021 1.00 83.69 83 GLU A CA 1
ATOM 696 C C . GLU A 1 83 ? -30.280 1.151 24.752 1.00 83.69 83 GLU A C 1
ATOM 698 O O . GLU A 1 83 ? -31.263 1.345 25.473 1.00 83.69 83 GLU A O 1
ATOM 703 N N . LYS A 1 84 ? -29.352 2.095 24.557 1.00 85.31 84 LYS A N 1
ATOM 704 C CA . LYS A 1 84 ? -29.466 3.446 25.123 1.00 85.31 84 LYS A CA 1
ATOM 705 C C . LYS A 1 84 ? -30.723 4.151 24.617 1.00 85.31 84 LYS A C 1
ATOM 707 O O . LYS A 1 84 ? -31.393 4.803 25.413 1.00 85.31 84 LYS A O 1
ATOM 712 N N . ARG A 1 85 ? -31.074 4.013 23.333 1.00 79.12 85 ARG A N 1
ATOM 713 C CA . ARG A 1 85 ? -32.315 4.578 22.769 1.00 79.12 85 ARG A CA 1
ATOM 714 C C . ARG A 1 85 ? -33.567 3.939 23.371 1.00 79.12 85 ARG A C 1
ATOM 716 O O . ARG A 1 85 ? -34.481 4.673 23.742 1.00 79.12 85 ARG A O 1
ATOM 723 N N . ARG A 1 86 ? -33.575 2.610 23.551 1.00 82.00 86 ARG A N 1
ATOM 724 C CA . ARG A 1 86 ? -34.666 1.884 24.232 1.00 82.00 86 ARG A CA 1
ATOM 725 C C . ARG A 1 86 ? -34.839 2.357 25.678 1.00 82.00 86 ARG A C 1
ATOM 727 O O . ARG A 1 86 ? -35.952 2.668 26.084 1.00 82.00 86 ARG A O 1
ATOM 734 N N . LYS A 1 87 ? -33.742 2.485 26.435 1.00 78.12 87 LYS A N 1
ATOM 735 C CA . LYS A 1 87 ? -33.751 2.970 27.830 1.00 78.12 87 LYS A CA 1
ATOM 736 C C . LYS A 1 87 ? -34.153 4.444 27.953 1.00 78.12 87 LYS A C 1
ATOM 738 O O . LYS A 1 87 ? -34.731 4.828 28.961 1.00 78.12 87 LYS A O 1
ATOM 743 N N . LYS A 1 88 ? -33.875 5.262 26.933 1.00 78.00 88 LYS A N 1
ATOM 744 C CA . LYS A 1 88 ? -34.288 6.674 26.855 1.00 78.00 88 LYS A CA 1
ATOM 745 C C . LYS A 1 88 ? -35.744 6.874 26.404 1.00 78.00 88 LYS A C 1
ATOM 747 O O . LYS A 1 88 ? -36.168 8.018 26.298 1.00 78.00 88 LYS A O 1
ATOM 752 N N . GLY A 1 89 ? -36.500 5.806 26.127 1.00 58.88 89 GLY A N 1
ATOM 753 C CA . GLY A 1 89 ? -37.920 5.901 25.767 1.00 58.88 89 GLY A CA 1
ATOM 754 C C . GLY A 1 89 ? -38.194 6.585 24.423 1.00 58.88 89 GLY A C 1
ATOM 755 O O . GLY A 1 89 ? -39.292 7.091 24.213 1.00 58.88 89 GLY A O 1
ATOM 756 N N . ILE A 1 90 ? -37.216 6.623 23.509 1.00 60.28 90 ILE A N 1
ATOM 757 C CA . ILE A 1 90 ? -37.411 7.177 22.162 1.00 60.28 90 ILE A CA 1
ATOM 758 C C . ILE A 1 90 ? -38.117 6.111 21.318 1.00 60.28 90 ILE A C 1
ATOM 760 O O . ILE A 1 90 ? -37.476 5.310 20.636 1.00 60.28 90 ILE A O 1
ATOM 764 N N . THR A 1 91 ? -39.445 6.076 21.397 1.00 44.25 91 THR A N 1
ATOM 765 C CA . THR A 1 91 ? -40.296 5.298 20.494 1.00 44.25 91 THR A CA 1
ATOM 766 C C . THR A 1 91 ? -40.275 5.988 19.133 1.00 44.25 91 THR A C 1
ATOM 768 O O . THR A 1 91 ? -40.883 7.041 18.960 1.00 44.25 91 THR A O 1
ATOM 771 N N . ALA A 1 92 ? -39.553 5.432 18.160 1.00 48.75 92 ALA A N 1
ATOM 772 C CA . ALA A 1 92 ? -39.767 5.814 16.770 1.00 48.75 92 ALA A CA 1
ATOM 773 C C . ALA A 1 92 ? -41.193 5.382 16.405 1.00 48.75 92 ALA A C 1
ATOM 775 O O . ALA A 1 92 ? -41.488 4.187 16.363 1.00 48.75 92 ALA A O 1
ATOM 776 N N . MET A 1 93 ? -42.094 6.345 16.211 1.00 35.72 93 MET A N 1
ATOM 777 C CA . MET A 1 93 ? -43.383 6.080 15.585 1.00 35.72 93 MET A CA 1
ATOM 778 C C . MET A 1 93 ? -43.119 5.492 14.196 1.00 35.72 93 MET A C 1
ATOM 780 O O . MET A 1 93 ? -42.693 6.206 13.294 1.00 35.72 93 MET A O 1
ATOM 784 N N . LYS A 1 94 ? -43.367 4.195 14.024 1.00 40.41 94 LYS A N 1
ATOM 785 C CA . LYS A 1 94 ? -43.559 3.590 12.707 1.00 40.41 94 LYS A CA 1
ATOM 786 C C . LYS A 1 94 ? -45.065 3.621 12.451 1.00 40.41 94 LYS A C 1
ATOM 788 O O . LYS A 1 94 ? -45.803 2.880 13.092 1.00 40.41 94 LYS A O 1
ATOM 793 N N . GLN A 1 95 ? -45.533 4.535 11.600 1.00 36.09 95 GLN A N 1
ATOM 794 C CA . GLN A 1 95 ? -46.892 4.445 11.061 1.00 36.09 95 GLN A CA 1
ATOM 795 C C . GLN A 1 95 ? -46.934 3.277 10.068 1.00 36.09 95 GLN A C 1
ATOM 797 O O . GLN A 1 95 ? -46.172 3.242 9.105 1.00 36.09 95 GLN A O 1
ATOM 802 N N . GLU A 1 96 ? -47.803 2.309 10.350 1.00 37.78 96 GLU A N 1
ATOM 803 C CA . GLU A 1 96 ? -48.133 1.166 9.500 1.00 37.78 96 GLU A CA 1
ATOM 804 C C . GLU A 1 96 ? -48.883 1.598 8.233 1.00 37.78 96 GLU A C 1
ATOM 806 O O . GLU A 1 96 ? -49.852 2.352 8.336 1.00 37.78 96 GLU A O 1
ATOM 811 N N . LYS A 1 97 ? -48.511 1.027 7.077 1.00 36.41 97 LYS A N 1
ATOM 812 C CA . LYS A 1 97 ? -49.441 0.527 6.044 1.00 36.41 97 LYS A CA 1
ATOM 813 C C . LYS A 1 97 ? -48.839 -0.726 5.375 1.00 36.41 97 LYS A C 1
ATOM 815 O O . LYS A 1 97 ? -47.624 -0.867 5.318 1.00 36.41 97 LYS A O 1
ATOM 820 N N . ASN A 1 98 ? -49.729 -1.629 4.969 1.00 32.22 98 ASN A N 1
ATOM 821 C CA . ASN A 1 98 ? -49.563 -3.077 4.767 1.00 32.22 98 ASN A CA 1
ATOM 822 C C . ASN A 1 98 ? -48.876 -3.544 3.453 1.00 32.22 98 ASN A C 1
ATOM 824 O O . ASN A 1 98 ? -48.911 -2.828 2.455 1.00 32.22 98 ASN A O 1
ATOM 828 N N . ASP A 1 99 ? -48.420 -4.815 3.494 1.00 31.55 99 ASP A N 1
ATOM 829 C CA . ASP A 1 99 ? -48.157 -5.822 2.423 1.00 31.55 99 ASP A CA 1
ATOM 830 C C . ASP A 1 99 ? -46.802 -5.802 1.642 1.00 31.55 99 ASP A C 1
ATOM 832 O O . ASP A 1 99 ? -46.068 -4.821 1.714 1.00 31.55 99 ASP A O 1
ATOM 836 N N . PRO A 1 100 ? -46.374 -6.911 0.975 1.00 42.47 100 PRO A N 1
ATOM 837 C CA . PRO A 1 100 ? -45.522 -7.978 1.526 1.00 42.47 100 PRO A CA 1
ATOM 838 C C . PRO A 1 100 ? -44.152 -8.140 0.813 1.00 42.47 100 PRO A C 1
ATOM 840 O O . PRO A 1 100 ? -44.024 -7.909 -0.382 1.00 42.47 100 PRO A O 1
ATOM 843 N N . VAL A 1 101 ? -43.148 -8.613 1.567 1.00 46.44 101 VAL A N 1
ATOM 844 C CA . VAL A 1 101 ? -41.851 -9.212 1.154 1.00 46.44 101 VAL A CA 1
ATOM 845 C C . VAL A 1 101 ? -41.222 -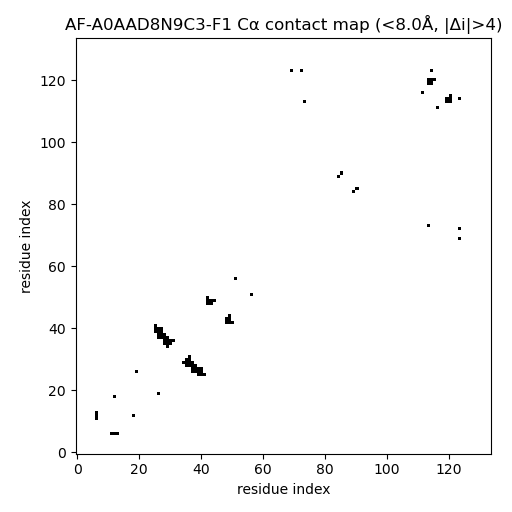8.686 -0.151 1.00 46.44 101 VAL A C 1
ATOM 847 O O . VAL A 1 101 ? -41.379 -9.272 -1.218 1.00 46.44 101 VAL A O 1
ATOM 850 N N . HIS A 1 102 ? -40.362 -7.676 -0.028 1.00 37.47 102 HIS A N 1
ATOM 851 C CA . HIS A 1 102 ? -39.148 -7.584 -0.839 1.00 37.47 102 HIS A CA 1
ATOM 852 C C . HIS A 1 102 ? -38.044 -7.002 0.047 1.00 37.47 102 HIS A C 1
ATOM 854 O O . HIS A 1 102 ? -38.235 -5.954 0.659 1.00 37.47 102 HIS A O 1
ATOM 860 N N . GLU A 1 103 ? -36.955 -7.756 0.201 1.00 46.00 103 GLU A N 1
ATOM 861 C CA . GLU A 1 103 ? -35.741 -7.378 0.924 1.00 46.00 103 GLU A CA 1
ATOM 862 C C . GLU A 1 103 ? -35.302 -5.968 0.516 1.00 46.00 103 GLU A C 1
ATOM 864 O O . GLU A 1 103 ? -34.883 -5.741 -0.616 1.00 46.00 103 GLU A O 1
ATOM 869 N N . LEU A 1 104 ? -35.438 -5.012 1.433 1.00 33.72 104 LEU A N 1
ATOM 870 C CA . LEU A 1 104 ? -34.907 -3.673 1.251 1.00 33.72 104 LEU A CA 1
ATOM 871 C C . LEU A 1 104 ? -33.482 -3.676 1.793 1.00 33.72 104 LEU A C 1
ATOM 873 O O . LEU A 1 104 ? -33.255 -3.877 2.985 1.00 33.72 104 LEU A O 1
ATOM 877 N N . CYS A 1 105 ? -32.531 -3.506 0.879 1.00 44.19 105 CYS A N 1
ATOM 878 C CA . CYS A 1 105 ? -31.204 -3.012 1.191 1.00 44.19 105 CYS A CA 1
ATOM 879 C C . CYS A 1 105 ? -31.363 -1.679 1.929 1.00 44.19 105 CYS A C 1
ATOM 881 O O . CYS A 1 105 ? -31.861 -0.719 1.344 1.00 44.19 105 CYS A O 1
ATOM 883 N N . ASP A 1 106 ? -30.962 -1.629 3.199 1.00 44.62 106 ASP A N 1
ATOM 884 C CA . ASP A 1 106 ? -30.815 -0.372 3.930 1.00 44.62 106 ASP A CA 1
ATOM 885 C C . ASP A 1 106 ? -29.592 0.375 3.357 1.00 44.62 106 ASP A C 1
ATOM 887 O O . ASP A 1 106 ? -28.474 0.276 3.864 1.00 44.62 106 ASP A O 1
ATOM 891 N N . GLU A 1 107 ? -29.805 1.073 2.241 1.00 48.75 107 GLU A N 1
ATOM 892 C CA . GLU A 1 107 ? -29.015 2.236 1.841 1.00 48.75 107 GLU A CA 1
ATOM 893 C C . GLU A 1 107 ? -29.520 3.445 2.642 1.00 48.75 107 GLU A C 1
ATOM 895 O O . GLU A 1 107 ? -30.392 4.180 2.188 1.00 48.75 107 GLU A O 1
ATOM 900 N N . ASP A 1 108 ? -28.969 3.647 3.838 1.00 43.50 108 ASP A N 1
ATOM 901 C CA . ASP A 1 108 ? -28.915 4.964 4.476 1.00 43.50 108 ASP A CA 1
ATOM 902 C C . ASP A 1 108 ? -27.430 5.358 4.556 1.00 43.50 108 ASP A C 1
ATOM 904 O O . ASP A 1 108 ? -26.703 4.971 5.475 1.00 43.50 108 ASP A O 1
ATOM 908 N N . ASP A 1 109 ? -26.975 6.068 3.522 1.00 56.44 109 ASP A N 1
ATOM 909 C CA . ASP A 1 109 ? -25.726 6.834 3.507 1.00 56.44 109 ASP A CA 1
ATOM 910 C C . ASP A 1 109 ? -25.949 8.187 4.227 1.00 56.44 109 ASP A C 1
ATOM 912 O O . ASP A 1 109 ? -27.085 8.641 4.357 1.00 56.44 109 ASP A O 1
ATOM 916 N N . ASP A 1 110 ? -24.858 8.829 4.660 1.00 47.69 110 ASP A N 1
ATOM 917 C CA . ASP A 1 110 ? -24.755 10.187 5.252 1.00 47.69 110 ASP A CA 1
ATOM 918 C C . ASP A 1 110 ? -24.654 10.357 6.787 1.00 47.69 110 ASP A C 1
ATOM 920 O O . ASP A 1 110 ? -24.864 11.453 7.312 1.00 47.69 110 ASP A O 1
ATOM 924 N N . ASP A 1 111 ? -24.168 9.360 7.529 1.00 48.34 111 ASP A N 1
ATOM 925 C CA . ASP A 1 111 ? -23.326 9.675 8.697 1.00 48.34 111 ASP A CA 1
ATOM 926 C C . ASP A 1 111 ? -22.091 8.782 8.688 1.00 48.34 111 ASP A C 1
ATOM 928 O O . ASP A 1 111 ? -22.075 7.669 9.213 1.00 48.34 111 ASP A O 1
ATOM 932 N N . VAL A 1 112 ? -21.003 9.296 8.113 1.00 49.12 112 VAL A N 1
ATOM 933 C CA . VAL A 1 112 ? -19.658 8.697 8.193 1.00 49.12 112 VAL A CA 1
ATOM 934 C C . VAL A 1 112 ? -19.080 8.855 9.620 1.00 49.12 112 VAL A C 1
ATOM 936 O O . VAL A 1 112 ? -17.871 8.993 9.818 1.00 49.12 112 VAL A O 1
ATOM 939 N N . GLY A 1 113 ? -19.948 8.835 10.636 1.00 51.31 113 GLY A N 1
ATOM 940 C CA . GLY A 1 113 ? -19.662 8.728 12.061 1.00 51.31 113 GLY A CA 1
ATOM 941 C C . GLY A 1 113 ? -19.244 7.303 12.412 1.00 51.31 113 GLY A C 1
ATOM 942 O O . GLY A 1 113 ? -19.950 6.556 13.083 1.00 51.31 113 GLY A O 1
ATOM 943 N N . GLY A 1 114 ? -18.090 6.915 11.879 1.00 62.81 114 GLY A N 1
ATOM 944 C CA . GLY A 1 114 ? -17.307 5.760 12.306 1.00 62.81 114 GLY A CA 1
ATOM 945 C C . GLY A 1 114 ? -15.847 6.181 12.447 1.00 62.81 114 GLY A C 1
ATOM 946 O O . GLY A 1 114 ? -15.567 7.359 12.606 1.00 62.81 114 GLY A O 1
ATOM 947 N N . ILE A 1 115 ? -14.885 5.265 12.298 1.00 53.62 115 ILE A N 1
ATOM 948 C CA . ILE A 1 115 ? -13.423 5.479 12.465 1.00 53.62 115 ILE A CA 1
ATOM 949 C C . ILE A 1 115 ? -12.783 6.696 11.742 1.00 53.62 115 ILE A C 1
ATOM 951 O O . ILE A 1 115 ? -11.588 6.953 11.898 1.00 53.62 115 ILE A O 1
ATOM 955 N N . PHE A 1 116 ? -13.531 7.425 10.917 1.00 55.00 116 PHE A N 1
ATOM 956 C CA . PHE A 1 116 ? -13.145 8.712 10.350 1.00 55.00 116 PHE A CA 1
ATOM 957 C C . PHE A 1 116 ? -13.324 9.885 11.331 1.00 55.00 116 PHE A C 1
ATOM 959 O O . PHE A 1 116 ? -12.607 10.879 11.191 1.00 55.00 116 PHE A O 1
ATOM 966 N N . ASP A 1 117 ? -14.169 9.750 12.361 1.00 77.00 117 ASP A N 1
ATOM 967 C CA . ASP A 1 117 ? -14.199 10.658 13.503 1.00 77.00 117 ASP A CA 1
ATOM 968 C C . ASP A 1 117 ? -12.880 10.544 14.299 1.00 77.00 117 ASP A C 1
ATOM 970 O O . ASP A 1 117 ? -12.491 9.451 14.738 1.00 77.00 117 ASP A O 1
ATOM 974 N N . PRO A 1 118 ? -12.140 11.651 14.492 1.00 73.81 118 PRO A N 1
ATOM 975 C CA . PRO A 1 118 ? -10.842 11.622 15.155 1.00 73.81 118 PRO A CA 1
ATOM 976 C C . PRO A 1 118 ? -10.881 11.076 16.587 1.00 73.81 118 PRO A C 1
ATOM 978 O O . PRO A 1 118 ? -9.898 10.464 17.019 1.00 73.81 118 PRO A O 1
ATOM 981 N N . GLU A 1 119 ? -11.970 11.289 17.330 1.00 74.62 119 GLU A N 1
ATOM 982 C CA . GLU A 1 119 ? -12.092 10.820 18.710 1.00 74.62 119 GLU A CA 1
ATOM 983 C C . GLU A 1 119 ? -12.424 9.333 18.774 1.00 74.62 119 GLU A C 1
ATOM 985 O O . GLU A 1 119 ? -11.837 8.606 19.579 1.00 74.62 119 GLU A O 1
ATOM 990 N N . GLU A 1 120 ? -13.323 8.859 17.915 1.00 70.62 120 GLU A N 1
ATOM 991 C CA . GLU A 1 120 ? -13.632 7.436 17.795 1.00 70.62 120 GLU A CA 1
ATOM 992 C C . GLU A 1 120 ? -12.432 6.638 17.307 1.00 70.62 120 GLU A C 1
ATOM 994 O O . GLU A 1 120 ? -12.102 5.606 17.893 1.00 70.62 120 GLU A O 1
ATOM 999 N N . ARG A 1 121 ? -11.690 7.165 16.330 1.00 75.81 121 ARG A N 1
ATOM 1000 C CA . ARG A 1 121 ? -10.423 6.580 15.886 1.00 75.81 121 ARG A CA 1
ATOM 1001 C C . ARG A 1 121 ? -9.409 6.480 17.020 1.00 75.81 121 ARG A C 1
ATOM 1003 O O . ARG A 1 121 ? -8.726 5.467 17.161 1.00 75.81 121 ARG A O 1
ATOM 1010 N N . LYS A 1 122 ? -9.314 7.521 17.853 1.00 76.56 122 LYS A N 1
ATOM 1011 C CA . LYS A 1 122 ? -8.433 7.523 19.026 1.00 76.56 122 LYS A CA 1
ATOM 1012 C C . LYS A 1 122 ? -8.874 6.478 20.054 1.00 76.56 122 LYS A C 1
ATOM 1014 O O . LYS A 1 122 ? -8.016 5.789 20.595 1.00 76.56 122 LYS A O 1
ATOM 1019 N N . ARG A 1 123 ? -10.180 6.328 20.302 1.00 74.69 123 ARG A N 1
ATOM 1020 C CA . ARG A 1 123 ? -10.736 5.292 21.195 1.00 74.69 123 ARG A CA 1
ATOM 1021 C C . ARG A 1 123 ? -10.478 3.879 20.666 1.00 74.69 123 ARG A C 1
ATOM 1023 O O . ARG A 1 123 ? -10.038 3.034 21.439 1.00 74.69 123 ARG A O 1
ATOM 1030 N N . PHE A 1 124 ? -10.669 3.650 19.367 1.00 74.06 124 PHE A N 1
ATOM 1031 C CA . PHE A 1 124 ? -10.378 2.376 18.709 1.00 74.06 124 PHE A CA 1
ATOM 1032 C C . PHE A 1 124 ? -8.908 1.975 18.883 1.00 74.06 124 PHE A C 1
ATOM 1034 O O . PHE A 1 124 ? -8.624 0.901 19.408 1.00 74.06 124 PHE A O 1
ATOM 1041 N N . TYR A 1 125 ? -7.964 2.858 18.530 1.00 76.31 125 TYR A N 1
ATOM 1042 C CA . TYR A 1 125 ? -6.537 2.560 18.691 1.00 76.31 125 TYR A CA 1
ATOM 1043 C C . TYR A 1 125 ? -6.114 2.420 20.154 1.00 76.31 125 TYR A C 1
ATOM 1045 O O . TYR A 1 125 ? -5.219 1.632 20.448 1.00 76.31 125 TYR A O 1
ATOM 1053 N N . LYS A 1 126 ? -6.765 3.144 21.073 1.00 77.88 126 LYS A N 1
ATOM 1054 C CA . LYS A 1 126 ? -6.548 2.983 22.512 1.00 77.88 126 LYS A CA 1
ATOM 1055 C C . LYS A 1 126 ? -6.882 1.557 22.956 1.00 77.88 126 LYS A C 1
ATOM 1057 O O . LYS A 1 126 ? -6.035 0.902 23.538 1.00 77.88 126 LYS A O 1
ATOM 1062 N N . ILE A 1 127 ? -8.071 1.056 22.625 1.00 75.31 127 ILE A N 1
ATOM 1063 C CA . ILE A 1 127 ? -8.493 -0.311 22.978 1.00 75.31 127 ILE A CA 1
ATOM 1064 C C . ILE A 1 127 ? -7.578 -1.350 22.318 1.00 75.31 127 ILE A C 1
ATOM 1066 O O . ILE A 1 127 ? -7.129 -2.284 22.969 1.00 75.31 127 ILE A O 1
ATOM 1070 N N . LEU A 1 128 ? -7.249 -1.156 21.039 1.00 69.12 128 LEU A N 1
ATOM 1071 C CA . LEU A 1 128 ? -6.449 -2.108 20.271 1.00 69.12 128 LEU A CA 1
ATOM 1072 C C . LEU A 1 128 ? -5.018 -2.288 20.810 1.00 69.12 128 LEU A C 1
ATOM 1074 O O . LEU A 1 128 ? -4.461 -3.377 20.703 1.00 69.12 128 LEU A O 1
ATOM 1078 N N . PHE A 1 129 ? -4.407 -1.225 21.346 1.00 75.56 129 PHE A N 1
ATOM 1079 C CA . PHE A 1 129 ? -2.992 -1.226 21.737 1.00 75.56 129 PHE A CA 1
ATOM 1080 C C . PHE A 1 129 ? -2.734 -1.070 23.244 1.00 75.56 129 PHE A C 1
ATOM 1082 O O . PHE A 1 129 ? -1.608 -1.323 23.675 1.00 75.56 129 PHE A O 1
ATOM 1089 N N . GLU A 1 130 ? -3.719 -0.656 24.050 1.00 67.81 130 GLU A N 1
ATOM 1090 C CA . GLU A 1 130 ? -3.563 -0.509 25.507 1.00 67.81 130 GLU A CA 1
ATOM 1091 C C . GLU A 1 130 ? -4.069 -1.711 26.315 1.00 67.81 130 GLU A C 1
ATOM 1093 O O . GLU A 1 130 ? -3.635 -1.858 27.459 1.00 67.81 130 GLU A O 1
ATOM 1098 N N . ASP A 1 131 ? -4.865 -2.618 25.735 1.00 56.75 131 ASP A N 1
ATOM 1099 C CA . ASP A 1 131 ? -5.178 -3.909 26.365 1.00 56.75 131 ASP A CA 1
ATOM 1100 C C . ASP A 1 131 ? -3.967 -4.851 26.245 1.00 56.75 131 ASP A C 1
ATOM 1102 O O . ASP A 1 131 ? -3.935 -5.832 25.500 1.00 56.75 131 ASP A O 1
ATOM 1106 N N . LYS A 1 132 ? -2.918 -4.541 27.013 1.00 51.41 132 LYS A N 1
ATOM 1107 C CA . LYS A 1 132 ? -1.958 -5.556 27.434 1.00 51.41 132 LYS A CA 1
ATOM 1108 C C . LYS A 1 132 ? -2.712 -6.552 28.315 1.00 51.41 132 LYS A C 1
ATOM 1110 O O . LYS A 1 132 ? -3.186 -6.199 29.392 1.00 51.41 132 LYS A O 1
ATOM 1115 N N . ALA A 1 133 ? -2.813 -7.781 27.814 1.00 44.16 133 ALA A N 1
ATOM 1116 C CA . ALA A 1 133 ? -3.169 -8.982 28.564 1.00 44.16 133 ALA A CA 1
ATOM 1117 C C . ALA A 1 133 ? -2.392 -9.053 29.911 1.00 44.16 133 ALA A C 1
ATOM 1119 O O . ALA A 1 133 ? -1.318 -8.450 29.995 1.00 44.16 133 ALA A O 1
ATOM 1120 N N . PRO A 1 134 ? -2.946 -9.736 30.935 1.00 52.19 134 PRO A N 1
ATOM 1121 C CA . PRO A 1 134 ? -2.599 -9.587 32.358 1.00 52.19 134 PRO A CA 1
ATOM 1122 C C . PRO A 1 134 ? -1.121 -9.763 32.720 1.00 52.19 134 PRO A C 1
ATOM 1124 O O . PRO A 1 134 ? -0.413 -10.530 32.029 1.00 52.19 134 PRO A O 1
#

Radius of gyration: 24.51 Å; Cα contacts (8 Å, |Δi|>4): 46; chains: 1; bounding box: 72×28×55 Å

Sequence (134 aa):
MKLGHFKREFHLPEKLNVLLLKHPGIFYVTNKYQIYTVLLREGYNGPELVEKDPLVVVKDKFGELMQEGLHEYNRRHHMLNLEKRRKKGITAMKQEKNDPVHELCDEDDDDVGGIFDPEERKRFYKILFEDKAP